Protein AF-A0A800A3Q2-F1 (afdb_monomer)

Secondary structure (DSSP, 8-state):
----TT-EEE--SSTTTT-EEEEEEEEGGGTEEEETTSS--

Solvent-accessible surface area (backbone atoms only — not comparable to full-atom values): 2681 Å² total; per-residue (Å²): 129,94,73,52,65,70,39,76,47,71,36,87,63,71,98,54,45,74,44,68,30,42,23,74,38,61,38,71,95,75,76,44,71,43,42,52,96,52,90,80,130

Nearest PDB structures (foldseek):
  7xam-assembly1_V  TM=9.982E-01  e=1.799E-03  Mycolicibacterium smegmatis MC2 155
  8wic-assembly1_X  TM=9.960E-01  e=2.058E-03  Mycol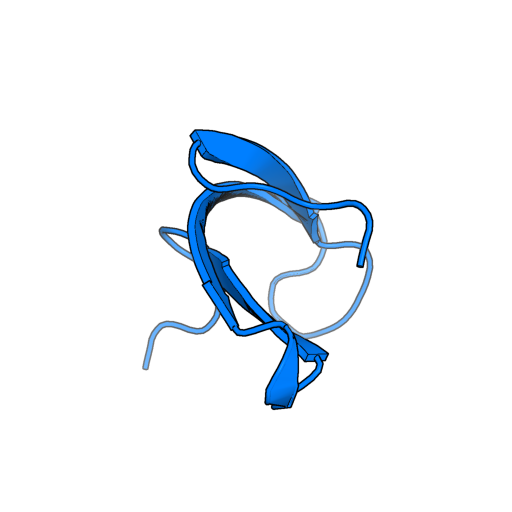icibacterium smegmatis MC2 155
  6wqn-assembly1_G  TM=9.706E-01  e=2.058E-03  Staphylococcus aureus
  7p7s-assembly1_X  TM=9.952E-01  e=7.386E-03  Enterococcus faecalis
  8any-assembly1_V  TM=9.277E-01  e=2.026E-02  Homo sapiens

Structure (mmCIF, N/CA/C/O backbone):
data_AF-A0A800A3Q2-F1
#
_entry.id   AF-A0A800A3Q2-F1
#
loop_
_atom_site.group_PDB
_atom_site.id
_atom_site.type_symbol
_atom_site.label_atom_id
_atom_site.label_alt_id
_atom_site.label_comp_id
_atom_site.label_asym_id
_atom_site.label_entity_id
_atom_site.label_seq_id
_atom_site.pdbx_PDB_ins_code
_atom_site.Cartn_x
_atom_site.Cartn_y
_atom_site.Cartn_z
_atom_site.occupancy
_atom_site.B_iso_or_equiv
_atom_site.auth_seq_id
_atom_site.auth_comp_id
_atom_site.auth_asym_id
_atom_site.auth_atom_id
_atom_site.pdbx_PDB_model_num
ATOM 1 N N . MET A 1 1 ? -6.387 -3.648 11.586 1.00 75.94 1 MET A N 1
ATOM 2 C CA . MET A 1 1 ? -5.477 -3.194 10.507 1.00 75.94 1 MET A CA 1
ATOM 3 C C . MET A 1 1 ? -4.272 -2.515 11.149 1.00 75.94 1 MET A C 1
ATOM 5 O O . MET A 1 1 ? -4.489 -1.629 11.961 1.00 75.94 1 MET A O 1
ATOM 9 N N . LYS A 1 2 ? -3.039 -2.958 10.857 1.00 87.50 2 LYS A N 1
ATOM 10 C CA . LYS A 1 2 ? -1.811 -2.448 11.510 1.00 87.50 2 LYS A CA 1
ATOM 11 C C . LYS A 1 2 ? -1.145 -1.265 10.782 1.00 87.50 2 LYS A C 1
ATOM 13 O O . LYS A 1 2 ? -0.258 -0.649 11.348 1.00 87.50 2 LYS A O 1
ATOM 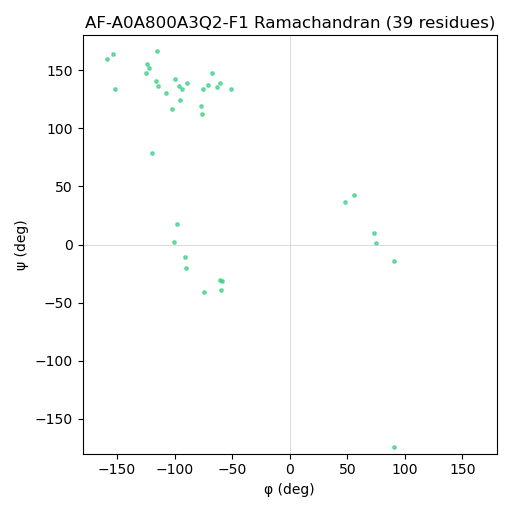18 N N . ILE A 1 3 ? -1.583 -0.954 9.560 1.00 91.81 3 ILE A N 1
ATOM 19 C CA . ILE A 1 3 ? -0.993 0.076 8.690 1.00 91.81 3 ILE A CA 1
ATOM 20 C C . ILE A 1 3 ? -1.727 1.409 8.874 1.00 91.81 3 ILE A C 1
ATOM 22 O O . ILE A 1 3 ? -2.963 1.441 8.850 1.00 91.81 3 ILE A O 1
ATOM 26 N N . ARG A 1 4 ? -0.978 2.504 9.018 1.00 91.75 4 ARG A N 1
ATOM 27 C CA . ARG A 1 4 ? -1.478 3.872 9.205 1.00 91.75 4 ARG A CA 1
ATOM 28 C C . ARG A 1 4 ? -1.100 4.780 8.033 1.00 91.75 4 ARG A C 1
ATOM 30 O O . ARG A 1 4 ? -0.296 4.445 7.167 1.00 91.75 4 ARG A O 1
ATOM 37 N N . LYS A 1 5 ? -1.737 5.954 7.981 1.00 91.81 5 LYS A N 1
ATOM 38 C CA . LYS A 1 5 ? -1.369 7.015 7.035 1.00 91.81 5 LYS A CA 1
ATOM 39 C C . LYS A 1 5 ? 0.082 7.433 7.294 1.00 91.81 5 LYS A C 1
ATOM 41 O O . LYS A 1 5 ? 0.452 7.620 8.446 1.00 91.81 5 LYS A O 1
ATOM 46 N N . ASN A 1 6 ? 0.833 7.659 6.219 1.00 93.56 6 ASN A N 1
ATOM 47 C CA . ASN A 1 6 ? 2.258 8.001 6.190 1.00 93.56 6 ASN A CA 1
ATOM 48 C C . ASN A 1 6 ? 3.236 6.856 6.484 1.00 93.56 6 ASN A C 1
ATOM 50 O O . ASN A 1 6 ? 4.439 7.097 6.415 1.00 93.56 6 ASN A O 1
ATOM 54 N N . ASP A 1 7 ? 2.758 5.633 6.716 1.00 95.81 7 ASP A N 1
ATOM 55 C CA . ASP A 1 7 ? 3.643 4.470 6.792 1.00 95.81 7 ASP A CA 1
ATOM 56 C C . ASP A 1 7 ? 4.258 4.173 5.421 1.00 95.81 7 ASP A C 1
ATOM 58 O O . ASP A 1 7 ? 3.614 4.349 4.381 1.00 95.81 7 ASP A O 1
ATOM 62 N N . THR A 1 8 ? 5.489 3.669 5.425 1.00 94.69 8 THR A N 1
ATOM 63 C CA . THR A 1 8 ? 6.145 3.129 4.232 1.00 94.69 8 THR A CA 1
ATOM 64 C C . THR A 1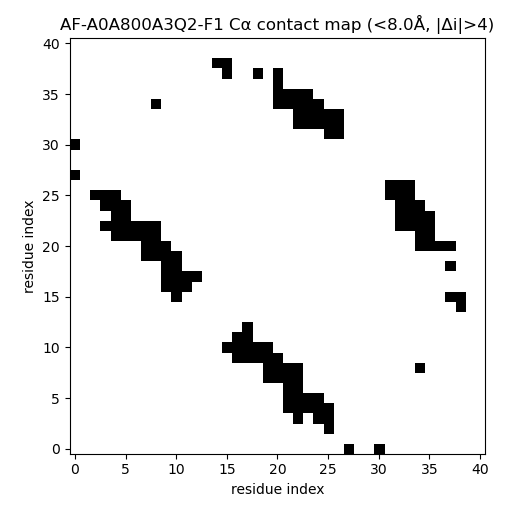 8 ? 5.943 1.623 4.201 1.00 94.69 8 THR A C 1
ATOM 66 O O . THR A 1 8 ? 6.304 0.925 5.147 1.00 94.69 8 THR A O 1
ATOM 69 N N . VAL A 1 9 ? 5.377 1.113 3.111 1.00 95.06 9 VAL A N 1
ATOM 70 C CA . VAL A 1 9 ? 5.067 -0.312 2.946 1.00 95.06 9 VAL A CA 1
ATOM 71 C C . VAL A 1 9 ? 5.758 -0.882 1.712 1.00 95.06 9 VAL A C 1
ATOM 73 O O . VAL A 1 9 ? 6.025 -0.164 0.749 1.00 95.06 9 VAL A O 1
ATOM 76 N N . LEU A 1 10 ? 6.045 -2.184 1.750 1.00 95.06 10 LEU A N 1
ATOM 77 C CA . LEU A 1 10 ? 6.570 -2.962 0.629 1.00 95.06 10 LEU A CA 1
ATOM 78 C C . LEU A 1 10 ? 5.464 -3.875 0.097 1.00 95.06 10 LEU A C 1
ATOM 80 O O . LEU A 1 10 ? 4.836 -4.607 0.863 1.00 95.06 10 LEU A O 1
ATOM 84 N N . VAL A 1 11 ? 5.247 -3.861 -1.214 1.00 95.12 11 VAL A N 1
ATOM 85 C CA . VAL A 1 11 ? 4.299 -4.767 -1.864 1.00 95.12 11 VAL A CA 1
ATOM 86 C C . VAL A 1 11 ? 4.923 -6.158 -1.977 1.00 95.12 11 VAL A C 1
ATOM 88 O O . VAL A 1 11 ? 5.946 -6.343 -2.635 1.00 95.12 11 VAL A O 1
ATOM 91 N N . ILE A 1 12 ? 4.297 -7.154 -1.350 1.00 95.75 12 ILE A N 1
ATOM 92 C CA . ILE A 1 12 ? 4.819 -8.531 -1.298 1.00 95.75 12 ILE A CA 1
ATOM 93 C C . ILE A 1 12 ? 4.339 -9.423 -2.454 1.00 95.75 12 ILE A C 1
ATOM 95 O O . ILE A 1 12 ? 4.980 -10.430 -2.746 1.00 95.75 12 ILE A O 1
ATOM 99 N N . ALA A 1 13 ? 3.241 -9.060 -3.126 1.00 94.19 13 ALA A N 1
ATOM 100 C CA . ALA A 1 13 ? 2.597 -9.865 -4.167 1.00 94.19 13 ALA A CA 1
ATOM 101 C C . ALA A 1 13 ? 1.819 -8.996 -5.177 1.00 94.19 13 ALA A C 1
ATOM 103 O O . ALA A 1 13 ? 1.514 -7.839 -4.897 1.00 94.19 13 ALA A O 1
ATOM 104 N N . GLY A 1 14 ? 1.472 -9.570 -6.335 1.00 93.50 14 GLY A N 1
ATOM 105 C CA . GLY A 1 14 ? 0.761 -8.888 -7.427 1.00 93.50 14 GLY A CA 1
ATOM 106 C C . GLY A 1 14 ? 1.690 -8.223 -8.452 1.00 93.50 14 GLY A C 1
ATOM 107 O O . GLY A 1 14 ? 2.909 -8.373 -8.385 1.00 93.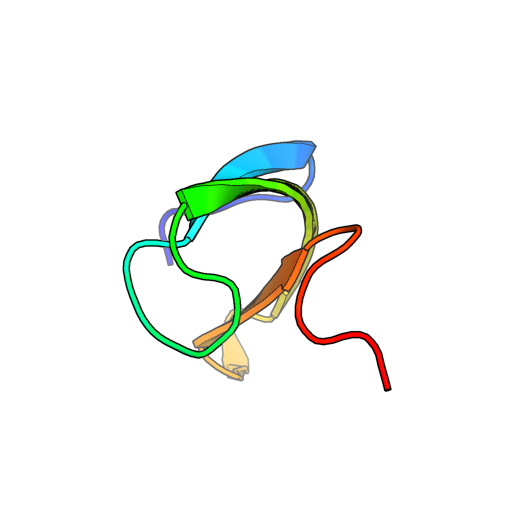50 14 GLY A O 1
ATOM 108 N N . LYS A 1 15 ? 1.107 -7.476 -9.403 1.00 92.81 15 LYS A N 1
ATOM 109 C CA . LYS A 1 15 ? 1.830 -6.811 -10.510 1.00 92.81 15 LYS A CA 1
ATOM 110 C C . LYS A 1 15 ? 2.906 -5.830 -10.026 1.00 92.81 15 LYS A C 1
ATOM 112 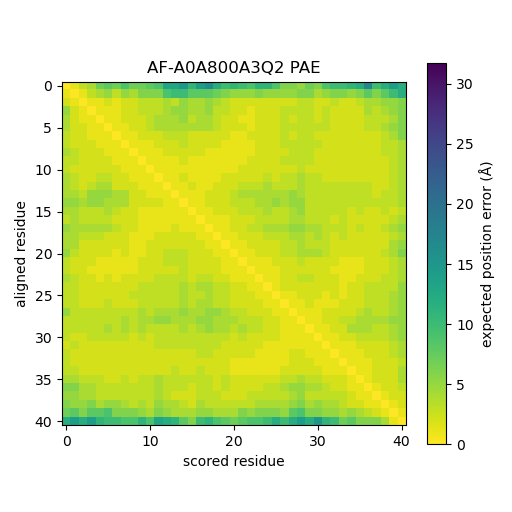O O . LYS A 1 15 ? 3.933 -5.677 -10.672 1.00 92.81 15 LYS A O 1
ATOM 117 N N . ASP A 1 16 ? 2.683 -5.201 -8.875 1.00 94.25 16 ASP A N 1
ATOM 118 C CA . ASP A 1 16 ? 3.587 -4.213 -8.277 1.00 94.25 16 ASP A CA 1
ATOM 119 C C . ASP A 1 16 ? 4.510 -4.798 -7.191 1.00 94.25 16 ASP A C 1
ATOM 121 O O . ASP A 1 16 ? 5.063 -4.052 -6.380 1.00 94.25 16 ASP A O 1
ATOM 125 N N . ARG A 1 17 ? 4.676 -6.129 -7.135 1.00 94.75 17 ARG A N 1
ATOM 126 C CA . ARG A 1 17 ? 5.563 -6.793 -6.166 1.00 94.75 17 ARG A CA 1
ATOM 127 C C . ARG A 1 17 ? 6.965 -6.170 -6.176 1.00 94.75 17 ARG A C 1
ATOM 129 O O . ARG A 1 17 ? 7.560 -5.968 -7.227 1.00 94.75 17 ARG A O 1
ATOM 136 N N . GLY A 1 18 ? 7.497 -5.899 -4.986 1.00 95.12 18 GLY A N 1
ATOM 137 C CA . GLY A 1 18 ? 8.816 -5.295 -4.788 1.00 95.12 18 GLY A CA 1
ATOM 138 C C . GLY A 1 18 ? 8.810 -3.765 -4.730 1.00 95.12 18 GLY A C 1
ATOM 139 O O . GLY A 1 18 ? 9.779 -3.182 -4.244 1.00 95.12 18 GLY A O 1
ATOM 140 N N . LYS A 1 19 ? 7.723 -3.095 -5.139 1.00 95.00 19 LYS A N 1
ATOM 141 C CA . LYS A 1 19 ? 7.618 -1.639 -4.998 1.00 95.00 19 LYS A CA 1
ATOM 142 C C . LYS A 1 19 ? 7.436 -1.241 -3.536 1.00 95.00 19 LYS A C 1
ATOM 144 O O . LYS A 1 19 ? 6.652 -1.844 -2.798 1.00 95.00 19 LYS A O 1
ATOM 149 N N . LYS A 1 20 ? 8.154 -0.194 -3.130 1.00 94.88 20 LYS A N 1
ATOM 150 C CA . LYS A 1 20 ? 7.953 0.507 -1.859 1.00 94.88 20 LYS A CA 1
ATOM 151 C C . LYS A 1 20 ? 7.150 1.774 -2.117 1.00 94.88 20 LYS A C 1
ATOM 153 O O . LYS A 1 20 ? 7.376 2.440 -3.121 1.00 94.88 20 LYS A O 1
ATOM 158 N N . GLY A 1 21 ? 6.255 2.122 -1.203 1.00 95.06 21 GLY A N 1
ATOM 159 C CA . GLY A 1 21 ? 5.485 3.355 -1.309 1.00 95.06 21 GLY A CA 1
ATOM 160 C C . GLY A 1 21 ? 4.935 3.814 0.030 1.00 95.06 21 GLY A C 1
ATOM 161 O O . GLY A 1 21 ? 4.822 3.032 0.979 1.00 95.06 21 GLY A O 1
ATOM 162 N N . ARG A 1 22 ? 4.592 5.100 0.104 1.00 96.44 22 ARG A N 1
ATOM 163 C CA . ARG A 1 22 ? 3.98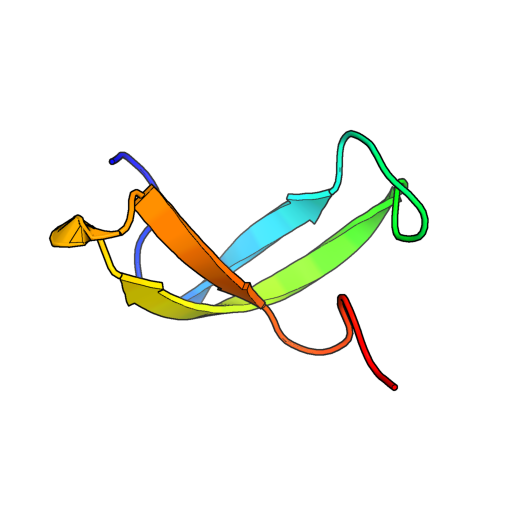7 5.705 1.289 1.00 96.44 22 ARG A CA 1
ATOM 164 C C . ARG A 1 22 ? 2.469 5.585 1.232 1.00 96.44 22 ARG A C 1
ATOM 166 O O . ARG A 1 22 ? 1.839 5.793 0.194 1.00 96.44 22 ARG A O 1
ATOM 173 N N . VAL A 1 23 ? 1.860 5.271 2.368 1.00 96.06 23 VAL A N 1
ATOM 174 C CA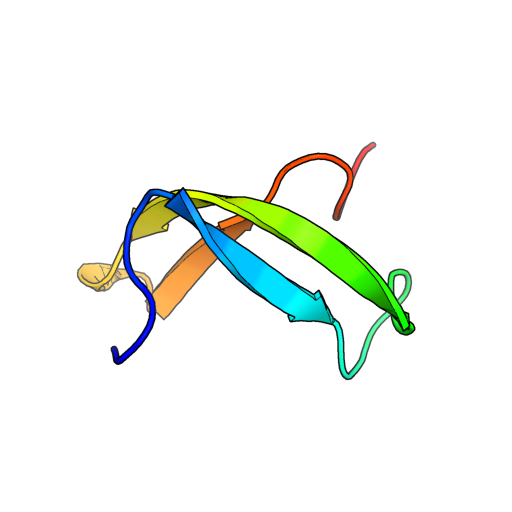 . VAL A 1 23 ? 0.407 5.158 2.507 1.00 96.06 23 VAL A CA 1
ATOM 175 C C . VAL A 1 23 ? -0.216 6.554 2.559 1.00 96.06 23 VAL A C 1
ATOM 177 O O . VAL A 1 23 ? -0.063 7.286 3.539 1.00 96.06 23 VAL A O 1
ATOM 180 N N . ARG A 1 24 ? -0.983 6.918 1.527 1.00 94.88 24 ARG A N 1
ATOM 181 C CA . ARG A 1 24 ? -1.780 8.160 1.476 1.00 94.88 24 ARG A CA 1
ATOM 182 C C . ARG A 1 24 ? -3.020 8.080 2.351 1.00 94.88 24 ARG A C 1
ATOM 184 O O . ARG A 1 24 ? -3.384 9.057 3.009 1.00 94.88 24 ARG A O 1
ATOM 191 N N . ARG A 1 25 ? -3.689 6.923 2.342 1.00 93.56 25 ARG A N 1
ATOM 192 C CA . ARG A 1 25 ? -4.941 6.702 3.071 1.00 93.56 25 ARG A CA 1
ATOM 193 C C . ARG A 1 25 ? -5.094 5.236 3.456 1.00 93.56 25 ARG A C 1
ATOM 195 O O . ARG A 1 25 ? -4.928 4.351 2.623 1.00 93.56 25 ARG A O 1
ATOM 202 N N . ALA A 1 26 ? -5.466 4.998 4.707 1.00 94.12 26 ALA A N 1
ATOM 203 C CA . ALA A 1 26 ? -5.937 3.701 5.173 1.00 94.12 26 ALA A CA 1
ATOM 204 C C . ALA A 1 26 ? -7.472 3.687 5.137 1.00 94.12 26 ALA A C 1
ATOM 206 O O . ALA A 1 26 ? -8.106 4.661 5.547 1.00 94.12 26 ALA A O 1
ATOM 207 N N . LEU A 1 27 ? -8.069 2.598 4.650 1.00 94.00 27 LEU A N 1
ATOM 208 C CA . LEU A 1 27 ? -9.515 2.364 4.629 1.00 94.00 27 LEU A CA 1
ATOM 209 C C . LEU A 1 27 ? -9.826 1.100 5.451 1.00 94.00 27 LEU A C 1
ATOM 211 O O . LEU A 1 27 ? -10.039 0.034 4.865 1.00 94.00 27 LEU A O 1
ATOM 215 N N . PRO A 1 28 ? -9.858 1.188 6.798 1.00 92.69 28 PRO A N 1
ATOM 216 C CA . PRO A 1 28 ? -9.995 0.016 7.663 1.00 92.69 28 PRO A CA 1
ATOM 217 C C . PRO A 1 28 ? -11.275 -0.780 7.409 1.00 92.69 28 PRO A C 1
ATOM 219 O O . PRO A 1 28 ? -11.221 -2.004 7.359 1.00 92.69 28 PRO A O 1
ATOM 222 N N . GLN A 1 29 ? -12.393 -0.089 7.158 1.00 94.75 29 GLN A N 1
ATOM 223 C CA . GLN A 1 29 ? -13.689 -0.707 6.846 1.00 94.75 29 GLN A CA 1
ATOM 224 C C . GLN A 1 29 ? -13.654 -1.570 5.578 1.00 94.75 29 GLN A C 1
ATOM 226 O O . GLN A 1 29 ? -14.388 -2.542 5.474 1.00 94.75 29 GLN A O 1
ATOM 231 N N . LYS A 1 30 ? -12.796 -1.221 4.611 1.00 95.00 30 LYS A N 1
ATOM 232 C CA . LYS A 1 30 ? -12.635 -1.956 3.347 1.00 95.00 30 LYS A CA 1
ATOM 233 C C . LYS A 1 30 ? -11.411 -2.872 3.352 1.00 95.00 30 LYS A C 1
ATOM 235 O O . LYS A 1 30 ? -11.104 -3.443 2.313 1.00 95.00 30 LYS A O 1
ATOM 240 N N . GLN A 1 31 ? -10.677 -2.937 4.469 1.00 93.00 31 GLN A N 1
ATOM 241 C CA . GLN A 1 31 ? -9.383 -3.617 4.595 1.00 93.00 31 GLN A CA 1
ATOM 242 C C . GLN A 1 31 ? -8.390 -3.274 3.465 1.00 93.00 31 GLN A C 1
ATOM 244 O O . GLN A 1 31 ? -7.619 -4.117 3.016 1.00 93.00 31 GLN A O 1
ATOM 249 N N . LYS A 1 32 ? -8.400 -2.020 2.993 1.00 93.69 32 LYS A N 1
ATOM 250 C CA . LYS A 1 32 ? -7.570 -1.552 1.870 1.00 93.69 32 LYS A CA 1
ATOM 251 C C . LYS A 1 32 ? -6.709 -0.356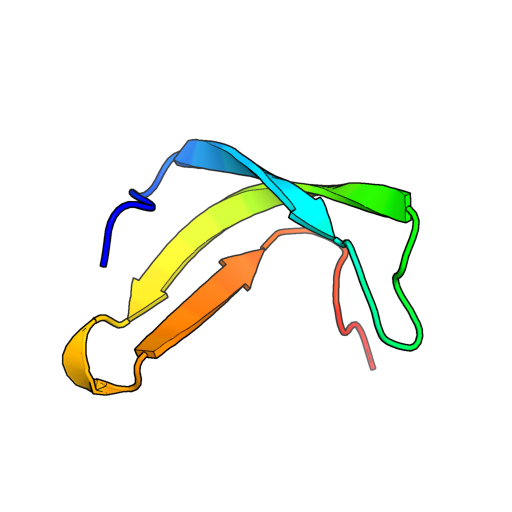 2.267 1.00 93.69 32 LYS A C 1
ATOM 253 O O . LYS A 1 32 ? -7.056 0.413 3.165 1.00 93.69 32 LYS A O 1
ATOM 258 N N . VAL A 1 33 ? -5.600 -0.176 1.557 1.00 94.81 33 VAL A N 1
ATOM 259 C CA . VAL A 1 33 ? -4.730 1.006 1.631 1.00 94.81 33 VAL A CA 1
ATOM 260 C C . VAL A 1 33 ? -4.555 1.609 0.250 1.00 94.81 33 VAL A C 1
ATOM 262 O O . VAL A 1 33 ? -4.536 0.892 -0.745 1.00 94.81 33 VAL A O 1
ATOM 265 N N . ILE A 1 34 ? -4.409 2.927 0.209 1.00 93.88 34 ILE A N 1
ATOM 266 C CA . ILE A 1 34 ? -3.972 3.657 -0.977 1.00 93.88 34 ILE A CA 1
ATOM 267 C C . ILE A 1 34 ? -2.504 4.003 -0.763 1.00 93.88 34 ILE A C 1
ATOM 269 O O . ILE A 1 34 ? -2.170 4.731 0.178 1.00 93.88 34 ILE A O 1
ATOM 273 N N . VAL A 1 35 ? -1.650 3.460 -1.624 1.00 96.19 35 VAL A N 1
ATOM 274 C CA . VAL A 1 35 ? -0.195 3.624 -1.601 1.00 96.19 35 VAL A CA 1
ATOM 275 C C . VAL A 1 35 ? 0.215 4.388 -2.854 1.00 96.19 35 VAL A C 1
ATOM 277 O O . VAL A 1 35 ? -0.297 4.118 -3.937 1.00 96.19 35 VAL A O 1
ATOM 280 N N . GLU A 1 36 ? 1.106 5.362 -2.707 1.00 93.12 36 GLU A N 1
ATOM 281 C CA . GLU A 1 36 ? 1.627 6.124 -3.846 1.00 93.12 36 GLU A CA 1
ATOM 282 C C . GLU A 1 36 ? 2.398 5.214 -4.816 1.00 93.12 36 GLU A C 1
ATOM 284 O O . GLU A 1 36 ? 3.198 4.385 -4.384 1.00 93.12 36 GLU A O 1
ATOM 289 N N . GLY A 1 37 ? 2.165 5.373 -6.124 1.00 89.56 37 GLY A N 1
ATOM 290 C CA . GLY A 1 37 ? 2.921 4.672 -7.172 1.00 89.56 37 GLY A CA 1
ATOM 291 C C . GLY A 1 37 ? 2.606 3.177 -7.343 1.00 89.56 37 GLY A C 1
ATOM 292 O O . GLY A 1 37 ? 3.326 2.479 -8.061 1.00 89.56 37 GLY A O 1
ATOM 293 N N . VAL A 1 38 ? 1.548 2.678 -6.696 1.00 91.62 38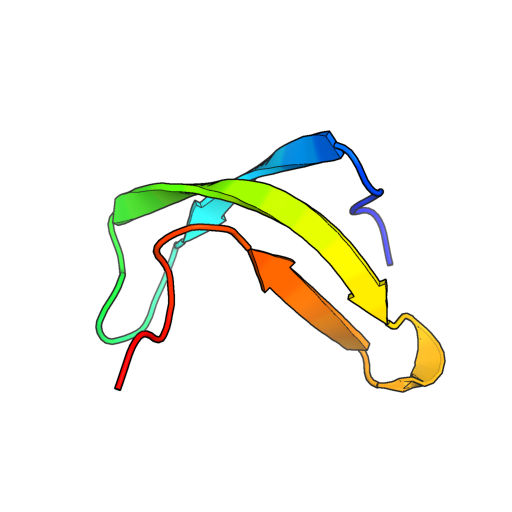 VAL A N 1
ATOM 294 C CA . VAL A 1 38 ? 1.083 1.282 -6.774 1.00 91.62 38 VAL A CA 1
ATOM 295 C C . VAL A 1 38 ? -0.314 1.246 -7.397 1.00 91.62 38 VAL A C 1
ATOM 297 O O . VAL A 1 38 ? -1.147 2.093 -7.079 1.00 91.62 38 VAL A O 1
ATOM 300 N N . ASN A 1 39 ? -0.580 0.258 -8.257 1.00 86.25 39 ASN A N 1
ATOM 301 C CA . ASN A 1 39 ? -1.844 0.085 -8.977 1.00 86.25 39 ASN A CA 1
ATOM 302 C C . ASN A 1 39 ? -2.260 1.317 -9.811 1.00 86.25 39 ASN A C 1
ATOM 304 O O . ASN A 1 39 ? -3.422 1.723 -9.797 1.00 86.25 39 ASN A O 1
ATOM 308 N N . MET A 1 40 ? -1.294 1.925 -10.509 1.00 82.81 40 MET A N 1
ATOM 309 C CA . MET A 1 40 ? -1.556 2.970 -11.506 1.00 82.81 40 MET A CA 1
ATOM 310 C C . MET A 1 40 ? -2.108 2.343 -12.795 1.00 82.81 40 MET A C 1
ATOM 312 O O . MET A 1 40 ? -1.562 1.342 -13.269 1.00 82.81 40 MET A O 1
ATOM 316 N N . ILE A 1 41 ? -3.178 2.934 -13.331 1.00 78.12 41 ILE A N 1
ATOM 317 C CA . ILE A 1 41 ? -3.806 2.618 -14.624 1.00 78.12 41 ILE A CA 1
ATOM 318 C C . ILE A 1 41 ? -3.632 3.833 -15.525 1.00 78.12 41 ILE A C 1
ATOM 320 O O . ILE A 1 41 ? -3.772 4.956 -14.986 1.00 78.12 41 ILE A O 1
#

Mean predicted aligned error: 2.9 Å

Sequence (41 aa):
MKIRKNDTVLVIAGKDRGKKGRVRRALPQKQKVIVEGVNMI

Foldseek 3Di:
DPDDAQDWDAACDDPRHGDIFGFHDDDVVVRDTDTPPPPDD

Radius of gyration: 9.75 Å; Cα contacts (8 Å, |Δi|>4): 66; chains: 1; bounding box: 22×18×26 Å

pLDDT: mean 92.63, std 4.44, range [75.94, 96.44]